Protein AF-A0A3E2NR09-F1 (afdb_monomer_lite)

Foldseek 3Di:
DLPLQDLVNLVVVLCCQLVVVLVVLQVCLVCVCVVVCVVPVDDPCVSVVSNVVSVVVSVVSNVVSNVVSVVVSVVRNPCPPVVVVVVVVVD

pLDDT: mean 72.24, std 13.12, range [34.62, 88.25]

Sequence (91 aa):
MFETVTVDEALARGKRTINYPVLVITFGCIFLPFILMPIFDLPGWTAVPGFAAGFLLAWLWWSITITQWRIWAFDNVRNVHELKSALSNKS

Organism: NCBI:txid2482727

Structure (mmCIF, N/CA/C/O backbone):
data_AF-A0A3E2NR09-F1
#
_entry.id   AF-A0A3E2NR09-F1
#
loop_
_atom_site.group_PDB
_atom_site.id
_atom_site.type_symbol
_atom_site.label_atom_id
_atom_site.label_alt_id
_atom_site.label_comp_id
_atom_site.label_asym_id
_atom_site.label_entity_id
_atom_site.label_seq_id
_atom_site.pdbx_PDB_ins_code
_atom_site.Cartn_x
_atom_site.Cartn_y
_atom_site.Cartn_z
_atom_site.occupancy
_atom_site.B_iso_or_equiv
_atom_site.auth_seq_id
_atom_site.auth_comp_id
_atom_site.auth_asym_id
_atom_site.auth_atom_id
_atom_site.pdbx_PDB_model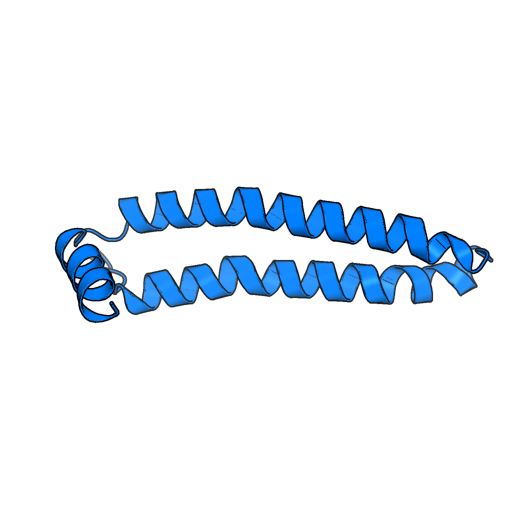_num
ATOM 1 N N . MET A 1 1 ? -34.236 -3.992 13.680 1.00 36.16 1 MET A N 1
ATOM 2 C CA . MET A 1 1 ? -33.269 -5.054 14.021 1.00 36.16 1 MET A CA 1
ATOM 3 C C . MET A 1 1 ? -31.900 -4.410 14.035 1.00 36.16 1 MET A C 1
ATOM 5 O O . MET A 1 1 ? -31.473 -3.949 12.990 1.00 36.16 1 MET A O 1
ATOM 9 N N . PHE A 1 2 ? -31.273 -4.264 15.200 1.00 34.62 2 PHE A N 1
ATOM 10 C CA . PHE A 1 2 ? -29.900 -3.768 15.273 1.00 34.62 2 PHE A CA 1
ATOM 11 C C . PHE A 1 2 ? -28.983 -4.980 15.117 1.00 34.62 2 PHE A C 1
ATOM 13 O O . PHE A 1 2 ? -28.828 -5.747 16.063 1.00 34.62 2 PHE A O 1
ATOM 20 N N . GLU A 1 3 ? -28.473 -5.198 13.904 1.00 42.94 3 GLU A N 1
ATOM 21 C CA . GLU A 1 3 ? -27.436 -6.194 13.620 1.00 42.94 3 GLU A CA 1
ATOM 22 C C . GLU A 1 3 ? -26.176 -5.811 14.395 1.00 42.94 3 GLU A C 1
ATOM 24 O O . GLU A 1 3 ? -25.364 -4.989 13.972 1.00 42.94 3 GLU A O 1
ATOM 29 N N . THR A 1 4 ? -26.044 -6.367 15.592 1.00 48.09 4 THR A N 1
ATOM 30 C CA . THR A 1 4 ? -24.825 -6.298 16.385 1.00 48.09 4 THR A CA 1
ATOM 31 C C . THR A 1 4 ? -23.781 -7.171 15.707 1.00 48.09 4 THR A C 1
ATOM 33 O O . THR A 1 4 ? -23.685 -8.364 15.987 1.00 48.09 4 THR A O 1
ATOM 36 N N . VAL A 1 5 ? -23.031 -6.574 14.783 1.00 55.69 5 VAL A N 1
ATOM 37 C CA . VAL A 1 5 ? -21.839 -7.183 14.190 1.00 55.69 5 VAL A CA 1
ATOM 38 C C . VAL A 1 5 ? -20.928 -7.620 15.339 1.00 55.69 5 VAL A C 1
ATOM 40 O O . VAL A 1 5 ? -20.539 -6.806 16.180 1.00 55.69 5 VAL A O 1
ATOM 43 N N . THR A 1 6 ? -20.637 -8.916 15.416 1.00 63.69 6 THR A N 1
ATOM 44 C CA . THR A 1 6 ? -19.767 -9.469 16.465 1.00 63.69 6 THR A CA 1
ATOM 45 C C . THR A 1 6 ? -18.334 -8.953 16.289 1.00 63.69 6 THR A C 1
ATOM 47 O O . THR A 1 6 ? -17.917 -8.593 15.188 1.00 63.69 6 THR A O 1
ATOM 50 N N . VAL A 1 7 ? -17.557 -8.878 17.375 1.00 60.25 7 VAL A N 1
ATOM 51 C CA . VAL A 1 7 ? -16.181 -8.332 17.363 1.00 60.25 7 VAL A CA 1
ATOM 52 C C . VAL A 1 7 ? -15.301 -9.022 16.309 1.00 60.25 7 VAL A C 1
ATOM 54 O O . VAL A 1 7 ? -14.549 -8.356 15.593 1.00 60.25 7 VAL A O 1
ATOM 57 N N . ASP A 1 8 ? -15.447 -10.339 16.154 1.00 62.69 8 ASP A N 1
ATOM 58 C CA . ASP A 1 8 ? -14.758 -11.129 15.127 1.00 62.69 8 ASP A CA 1
ATOM 59 C C . ASP A 1 8 ? -15.136 -10.722 13.703 1.00 62.69 8 ASP A C 1
ATOM 61 O O . ASP A 1 8 ? -14.293 -10.686 12.807 1.00 62.69 8 ASP A O 1
ATOM 65 N N . GLU A 1 9 ? -16.391 -10.356 13.486 1.00 67.94 9 GLU A N 1
ATOM 66 C CA . GLU A 1 9 ? -16.908 -9.956 12.187 1.00 67.94 9 GLU A CA 1
ATOM 67 C C . GLU A 1 9 ? -16.443 -8.536 11.819 1.00 67.94 9 GLU A C 1
ATOM 69 O O . GLU A 1 9 ? -16.063 -8.278 10.673 1.00 67.94 9 GLU A O 1
ATOM 74 N N . ALA A 1 10 ? -16.323 -7.639 12.803 1.00 66.38 10 ALA A N 1
ATOM 75 C CA . ALA A 1 10 ? -15.692 -6.329 12.632 1.00 66.38 10 ALA A CA 1
ATOM 76 C C . ALA A 1 10 ? -14.186 -6.443 12.308 1.00 66.38 10 ALA A C 1
ATOM 78 O O . ALA A 1 10 ? -13.675 -5.725 11.436 1.00 66.38 10 ALA A O 1
ATOM 79 N N . LEU A 1 11 ? -13.483 -7.379 12.957 1.00 66.94 11 LEU A N 1
ATOM 80 C CA . LEU A 1 11 ? -12.077 -7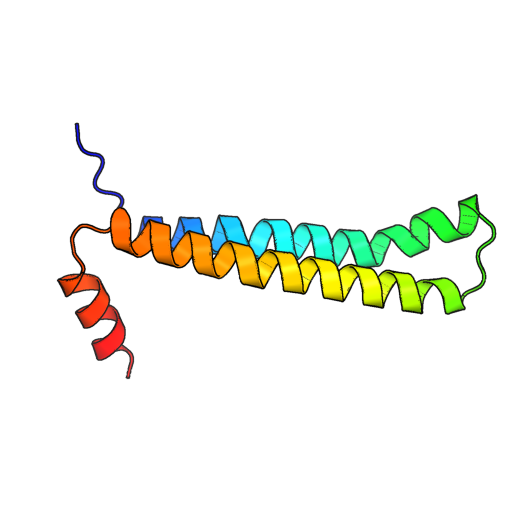.707 12.686 1.00 66.94 11 LEU A CA 1
ATOM 81 C C . LEU A 1 11 ? -11.885 -8.340 11.302 1.00 66.94 11 LEU A C 1
ATOM 83 O O . LEU A 1 11 ? -10.976 -7.950 10.561 1.00 66.94 11 LEU A O 1
ATOM 87 N N . ALA A 1 12 ? -12.747 -9.284 10.922 1.00 71.69 12 ALA A N 1
ATOM 88 C CA . ALA A 1 12 ? -12.722 -9.924 9.611 1.00 71.69 12 ALA A CA 1
ATOM 89 C C . ALA A 1 12 ? -12.996 -8.911 8.491 1.00 71.69 12 ALA A C 1
ATOM 91 O O . ALA A 1 12 ? -12.308 -8.909 7.465 1.00 71.69 12 ALA A O 1
ATOM 92 N N . ARG A 1 13 ? -13.945 -7.992 8.710 1.00 72.25 13 ARG A N 1
ATOM 93 C CA . ARG A 1 13 ? -14.267 -6.918 7.765 1.00 72.25 13 ARG A CA 1
ATOM 94 C C . ARG A 1 13 ? -13.105 -5.942 7.606 1.00 72.25 13 ARG A C 1
ATOM 96 O O . ARG A 1 13 ? -12.777 -5.592 6.479 1.00 72.25 13 ARG A O 1
ATOM 103 N N . GLY A 1 14 ? -12.413 -5.596 8.691 1.00 69.81 14 GLY A N 1
ATOM 104 C CA . GLY A 1 14 ? -11.187 -4.794 8.639 1.00 69.81 14 GLY A CA 1
ATOM 105 C C . GLY A 1 14 ? -10.075 -5.436 7.836 1.00 69.81 14 GLY A C 1
ATOM 106 O O . GLY A 1 14 ? -9.554 -4.828 6.902 1.00 69.81 14 GLY A O 1
ATOM 107 N N . LYS A 1 15 ? -9.759 -6.702 8.135 1.00 69.56 15 LYS A N 1
ATOM 108 C CA . LYS A 1 15 ? -8.773 -7.463 7.359 1.00 69.56 15 LYS A CA 1
ATOM 109 C C . LYS A 1 15 ? -9.130 -7.500 5.880 1.00 69.56 15 LYS A C 1
ATOM 111 O O . LYS A 1 15 ? -8.242 -7.328 5.056 1.00 69.56 15 LYS A O 1
ATOM 116 N N . ARG A 1 16 ? -10.401 -7.694 5.524 1.00 77.12 16 ARG A N 1
ATOM 117 C CA . ARG A 1 16 ? -10.823 -7.765 4.120 1.00 77.12 16 ARG A CA 1
ATOM 118 C C . ARG A 1 16 ? -10.728 -6.410 3.419 1.00 77.12 16 ARG A C 1
ATOM 120 O O . ARG A 1 16 ? -10.156 -6.338 2.338 1.00 77.12 16 ARG A O 1
ATOM 127 N N . THR A 1 17 ? -11.230 -5.346 4.038 1.00 72.31 17 THR A N 1
ATOM 128 C CA . THR A 1 17 ? -11.211 -3.996 3.455 1.00 72.31 17 THR A CA 1
ATOM 129 C C . THR A 1 17 ? -9.796 -3.427 3.352 1.00 72.31 17 THR A C 1
ATOM 131 O O . THR A 1 17 ? -9.531 -2.637 2.457 1.00 72.31 17 THR A O 1
ATOM 134 N N . ILE A 1 18 ? -8.872 -3.844 4.222 1.00 74.44 18 ILE A N 1
ATOM 135 C CA . ILE A 1 18 ? -7.476 -3.389 4.193 1.00 74.44 18 ILE A CA 1
ATOM 136 C C . ILE A 1 18 ? -6.613 -4.295 3.301 1.00 74.44 18 ILE A C 1
ATOM 138 O O . ILE A 1 18 ? -5.955 -3.801 2.390 1.00 74.44 18 ILE A O 1
ATOM 142 N N . ASN A 1 19 ? -6.618 -5.618 3.510 1.00 74.19 19 ASN A N 1
ATOM 143 C CA . ASN A 1 19 ? -5.686 -6.510 2.808 1.00 74.19 19 ASN A CA 1
ATOM 144 C C . ASN A 1 19 ? -6.030 -6.699 1.334 1.00 74.19 19 ASN A C 1
ATOM 146 O O . ASN A 1 19 ? -5.114 -6.825 0.531 1.00 74.19 19 ASN A O 1
ATOM 150 N N . TYR A 1 20 ? -7.313 -6.746 0.963 1.00 79.69 20 TYR A N 1
ATOM 151 C CA . TYR A 1 20 ? -7.711 -7.018 -0.421 1.00 79.69 20 TYR A CA 1
ATOM 152 C C . TYR A 1 20 ? -7.247 -5.916 -1.392 1.00 79.69 20 TYR A C 1
ATOM 154 O O . TYR A 1 20 ? -6.582 -6.244 -2.373 1.00 79.69 20 TYR A O 1
ATOM 162 N N . PRO A 1 21 ? -7.483 -4.616 -1.126 1.00 79.44 21 PRO A N 1
ATOM 163 C CA . PRO A 1 21 ? -6.942 -3.559 -1.976 1.00 79.44 21 PRO A CA 1
ATOM 164 C C . PRO A 1 21 ? -5.418 -3.442 -1.898 1.00 79.44 21 PRO A C 1
ATOM 166 O O . PRO A 1 21 ? -4.802 -3.198 -2.927 1.00 79.44 21 PRO A O 1
ATOM 169 N N . VAL A 1 22 ? -4.778 -3.687 -0.747 1.00 78.19 22 VAL A N 1
ATOM 170 C CA . VAL A 1 22 ? -3.302 -3.731 -0.683 1.00 78.19 22 VAL A CA 1
ATOM 171 C C . VAL A 1 22 ? -2.748 -4.835 -1.586 1.00 78.19 22 VAL A C 1
ATOM 173 O O . VAL A 1 22 ? -1.781 -4.603 -2.307 1.00 78.19 22 VAL A O 1
ATOM 176 N N . LEU A 1 23 ? -3.388 -6.006 -1.612 1.00 81.31 23 LEU A N 1
ATOM 177 C CA . LEU A 1 23 ? -3.061 -7.096 -2.532 1.00 81.31 23 LEU A CA 1
ATOM 178 C C . LEU A 1 23 ? -3.206 -6.670 -3.995 1.00 81.31 23 LEU A C 1
ATOM 180 O O . LEU A 1 23 ? -2.298 -6.903 -4.789 1.00 81.31 23 LEU A O 1
ATOM 184 N N . VAL A 1 24 ? -4.320 -6.018 -4.338 1.00 84.69 24 VAL A N 1
ATOM 185 C CA . VAL A 1 24 ? -4.585 -5.529 -5.698 1.00 84.69 24 VAL A CA 1
ATOM 186 C C . VAL A 1 24 ? -3.565 -4.474 -6.118 1.00 84.69 24 VAL A C 1
ATOM 188 O O . VAL A 1 24 ? -3.055 -4.554 -7.229 1.00 84.69 24 VAL A O 1
ATOM 191 N N . ILE A 1 25 ? -3.220 -3.523 -5.246 1.00 81.62 25 ILE A N 1
ATOM 192 C CA . ILE A 1 25 ? -2.215 -2.496 -5.546 1.00 81.62 25 ILE A CA 1
ATOM 193 C C . ILE A 1 25 ? -0.828 -3.135 -5.673 1.00 81.62 25 ILE A C 1
ATOM 195 O O . ILE A 1 25 ? -0.098 -2.824 -6.605 1.00 81.62 25 ILE A O 1
ATOM 199 N N . THR A 1 26 ? -0.476 -4.075 -4.793 1.00 77.69 26 THR A N 1
ATOM 200 C CA . THR A 1 26 ? 0.832 -4.748 -4.827 1.00 77.69 26 THR A CA 1
ATOM 201 C C . THR A 1 26 ? 1.002 -5.556 -6.111 1.00 77.69 26 THR A C 1
ATOM 203 O O . THR A 1 26 ? 1.973 -5.358 -6.838 1.00 77.69 26 THR A O 1
ATOM 206 N N . PHE A 1 27 ? 0.044 -6.427 -6.441 1.00 83.88 27 PHE A N 1
ATOM 207 C CA . PHE A 1 27 ? 0.098 -7.190 -7.686 1.00 83.88 27 PHE A CA 1
ATOM 208 C C . PHE A 1 27 ? -0.047 -6.289 -8.911 1.00 83.88 27 PHE A C 1
ATOM 210 O O . PHE A 1 27 ? 0.703 -6.450 -9.869 1.00 83.88 27 PHE A O 1
ATOM 217 N N . GLY A 1 28 ? -0.942 -5.302 -8.867 1.00 82.31 28 GLY A N 1
ATOM 218 C CA . GLY A 1 28 ? -1.102 -4.309 -9.923 1.00 82.31 28 GLY A CA 1
ATOM 219 C C . GLY A 1 28 ? 0.217 -3.612 -10.240 1.00 82.31 28 GLY A C 1
ATOM 220 O O . GLY A 1 28 ? 0.635 -3.600 -11.388 1.00 82.31 28 GLY A O 1
ATOM 221 N N . CYS A 1 29 ? 0.935 -3.118 -9.237 1.00 78.12 29 CYS A N 1
ATOM 222 C CA . CYS A 1 29 ? 2.196 -2.409 -9.444 1.00 78.12 29 CYS A CA 1
ATOM 223 C C . CYS A 1 29 ? 3.375 -3.316 -9.802 1.00 78.12 29 CYS A C 1
ATOM 225 O O . CYS A 1 29 ? 4.310 -2.845 -10.444 1.00 78.12 29 CYS A O 1
ATOM 227 N N . ILE A 1 30 ? 3.325 -4.603 -9.451 1.00 78.88 30 ILE A N 1
ATOM 228 C CA . ILE A 1 30 ? 4.294 -5.589 -9.939 1.00 78.88 30 ILE A CA 1
ATOM 229 C C . ILE A 1 30 ? 4.047 -5.898 -11.417 1.00 78.88 30 ILE A C 1
ATOM 231 O O . ILE A 1 30 ? 5.000 -5.886 -12.182 1.00 78.88 30 ILE A O 1
ATOM 235 N N . PHE A 1 31 ? 2.804 -6.160 -11.834 1.00 83.25 31 PHE A N 1
ATOM 236 C CA . PHE A 1 31 ? 2.488 -6.618 -13.195 1.00 83.25 31 PHE A CA 1
ATOM 237 C C . PHE A 1 31 ? 2.361 -5.488 -14.226 1.00 83.25 31 PHE A C 1
ATOM 239 O O . PHE A 1 31 ? 2.687 -5.689 -15.395 1.00 83.25 31 PHE A O 1
ATOM 246 N N . LEU A 1 32 ? 1.924 -4.295 -13.819 1.00 81.88 32 LEU A N 1
ATOM 247 C CA . LEU A 1 32 ? 1.693 -3.155 -14.712 1.00 81.88 32 LEU A CA 1
ATOM 248 C C . LEU A 1 32 ? 2.942 -2.743 -15.527 1.00 81.88 32 LEU A C 1
ATOM 250 O O . LEU A 1 32 ? 2.797 -2.542 -16.733 1.00 81.88 32 LEU A O 1
ATOM 254 N N . PRO A 1 33 ? 4.166 -2.683 -14.960 1.00 75.88 33 PRO A N 1
ATOM 255 C CA . PRO A 1 33 ? 5.377 -2.396 -15.730 1.00 75.88 33 PRO A CA 1
ATOM 256 C C . PRO A 1 33 ? 5.689 -3.464 -16.786 1.00 75.88 33 PRO A C 1
ATOM 258 O O . PRO A 1 33 ? 6.091 -3.113 -17.891 1.00 75.88 33 PRO A O 1
ATOM 261 N N . PHE A 1 34 ? 5.459 -4.750 -16.487 1.00 79.62 34 PHE A N 1
ATOM 262 C CA . PHE A 1 34 ? 5.681 -5.838 -17.450 1.00 79.62 34 PHE A CA 1
ATOM 263 C C . PHE A 1 34 ? 4.696 -5.791 -18.622 1.00 79.62 34 PHE A C 1
ATOM 265 O O . PHE A 1 34 ? 5.055 -6.173 -19.731 1.00 79.62 34 PHE A O 1
ATOM 272 N N . ILE A 1 35 ? 3.471 -5.306 -18.392 1.00 83.12 35 ILE A N 1
ATOM 273 C CA . ILE A 1 35 ? 2.468 -5.109 -19.449 1.00 83.12 35 ILE A CA 1
ATOM 274 C C . ILE A 1 35 ? 2.801 -3.868 -20.291 1.00 83.12 35 ILE A C 1
ATOM 276 O O . ILE A 1 35 ? 2.654 -3.899 -21.509 1.00 83.12 35 ILE A O 1
ATOM 280 N N . LEU A 1 36 ? 3.258 -2.779 -19.663 1.00 80.12 36 LEU A N 1
ATOM 281 C CA . LEU A 1 36 ? 3.552 -1.511 -20.345 1.00 80.12 36 LEU A CA 1
ATOM 282 C C . LEU A 1 36 ? 4.876 -1.521 -21.121 1.00 80.12 36 LEU A C 1
ATOM 284 O O . LEU A 1 36 ? 4.971 -0.842 -22.143 1.00 80.12 36 LEU A O 1
ATOM 288 N N . MET A 1 37 ? 5.874 -2.290 -20.673 1.00 76.56 37 MET A N 1
ATOM 289 C CA . MET A 1 37 ? 7.176 -2.428 -21.339 1.00 76.56 37 MET A CA 1
ATOM 290 C C . MET A 1 37 ? 7.080 -2.720 -22.844 1.00 76.56 37 MET A C 1
ATOM 292 O O . MET A 1 37 ? 7.624 -1.930 -23.612 1.00 76.56 37 MET A O 1
ATOM 296 N N . PRO A 1 38 ? 6.380 -3.781 -23.297 1.00 80.19 38 PRO A N 1
ATOM 297 C CA . PRO A 1 38 ? 6.278 -4.096 -24.722 1.00 80.19 38 PRO A CA 1
ATOM 298 C C . PRO A 1 38 ? 5.393 -3.121 -25.515 1.00 80.19 38 PRO A C 1
ATOM 300 O O . PRO A 1 38 ? 5.468 -3.107 -26.738 1.00 80.19 38 PRO A O 1
ATOM 303 N N . ILE A 1 39 ? 4.546 -2.321 -24.855 1.00 84.38 39 ILE A N 1
ATOM 304 C CA . ILE A 1 39 ? 3.629 -1.378 -25.523 1.00 84.38 39 ILE A CA 1
ATOM 305 C C . ILE A 1 39 ? 4.338 -0.059 -25.850 1.00 84.38 39 ILE A C 1
ATOM 307 O O . ILE A 1 39 ? 4.113 0.521 -26.908 1.00 84.38 39 ILE A O 1
ATOM 311 N N . PHE A 1 40 ? 5.174 0.420 -24.930 1.00 81.94 40 PHE A N 1
ATOM 312 C CA . PHE A 1 40 ? 5.811 1.737 -25.008 1.00 81.94 40 PHE A CA 1
ATOM 313 C C . PHE A 1 40 ? 7.324 1.669 -25.265 1.00 81.94 40 PHE A C 1
ATOM 315 O O . PHE A 1 40 ? 7.990 2.700 -25.200 1.00 81.94 40 PHE A O 1
ATOM 322 N N . ASP A 1 41 ? 7.853 0.470 -25.530 1.00 82.88 41 ASP A N 1
ATOM 323 C CA . ASP A 1 41 ? 9.283 0.187 -25.724 1.00 82.88 41 ASP A CA 1
ATOM 324 C C . ASP A 1 41 ? 10.143 0.774 -24.588 1.00 82.88 41 ASP A C 1
ATOM 326 O O . ASP A 1 41 ? 11.181 1.414 -24.777 1.00 82.88 41 ASP A O 1
ATOM 330 N N . LEU A 1 42 ? 9.628 0.635 -23.359 1.00 77.81 42 LEU A N 1
ATOM 331 C CA . LEU A 1 42 ? 10.200 1.303 -22.201 1.00 77.81 42 LEU A CA 1
ATOM 332 C C . LEU A 1 42 ? 11.478 0.593 -21.751 1.00 77.81 42 LEU A C 1
ATOM 334 O O . LEU A 1 42 ? 11.488 -0.626 -21.562 1.00 77.81 42 LEU A O 1
ATOM 338 N N . PRO A 1 43 ? 12.551 1.347 -21.476 1.00 79.69 43 PRO A N 1
ATOM 339 C CA . PRO A 1 43 ? 13.795 0.761 -21.014 1.00 79.69 43 PRO A CA 1
ATOM 340 C C . PRO A 1 43 ? 13.649 0.165 -19.602 1.00 79.69 43 PRO A C 1
ATOM 342 O O . PRO A 1 43 ? 12.862 0.638 -18.779 1.00 79.69 43 PRO A O 1
ATOM 345 N N . GLY A 1 44 ? 14.457 -0.861 -19.303 1.00 76.00 44 GLY A N 1
ATOM 346 C CA . GLY A 1 44 ? 14.406 -1.687 -18.081 1.00 76.00 44 GLY A CA 1
ATOM 347 C C . GLY A 1 44 ? 14.277 -0.936 -16.748 1.00 76.00 44 GLY A C 1
ATOM 348 O O . GLY A 1 44 ? 13.638 -1.404 -15.808 1.00 76.00 44 GLY A O 1
ATOM 349 N N . TRP A 1 45 ? 14.852 0.264 -16.674 1.00 79.94 45 TRP A N 1
ATOM 350 C CA . TRP A 1 45 ? 14.880 1.105 -15.477 1.00 79.94 45 TRP A CA 1
ATOM 351 C C . TRP A 1 45 ? 13.547 1.801 -15.167 1.00 79.94 45 TRP A C 1
ATOM 353 O O . TRP A 1 45 ? 13.368 2.289 -14.054 1.00 79.94 45 TRP A O 1
ATOM 363 N N . THR A 1 46 ? 12.584 1.801 -16.094 1.00 77.38 46 THR A N 1
ATOM 364 C CA . THR A 1 46 ? 11.234 2.366 -15.888 1.00 77.38 46 THR A CA 1
ATOM 365 C C . THR A 1 46 ? 10.389 1.570 -14.889 1.00 77.38 46 THR A C 1
ATOM 367 O O . THR A 1 46 ? 9.448 2.110 -14.305 1.00 77.38 46 THR A O 1
ATOM 370 N N . ALA A 1 47 ? 10.770 0.323 -14.600 1.00 76.62 47 ALA A N 1
ATOM 371 C CA . ALA A 1 47 ? 10.166 -0.468 -13.532 1.00 76.62 47 ALA A CA 1
ATOM 372 C C . ALA A 1 47 ? 10.394 0.153 -12.141 1.00 76.62 47 ALA A C 1
ATOM 374 O O . ALA A 1 47 ? 9.529 0.043 -11.277 1.00 76.62 47 ALA A O 1
ATOM 375 N N . VAL A 1 48 ? 11.516 0.850 -11.926 1.00 82.50 48 VAL A N 1
ATOM 376 C CA . VAL A 1 48 ? 11.872 1.456 -10.631 1.00 82.50 48 VAL A CA 1
ATOM 377 C C . VAL A 1 48 ? 10.884 2.554 -10.206 1.00 82.50 48 VAL A C 1
ATOM 379 O O . VAL A 1 48 ? 10.324 2.440 -9.113 1.00 82.50 48 VAL A O 1
ATOM 382 N N . PRO A 1 49 ? 10.594 3.587 -11.026 1.00 82.31 49 PRO A N 1
ATOM 383 C CA . PRO A 1 49 ? 9.585 4.582 -10.672 1.00 82.31 49 PRO A CA 1
ATOM 384 C C . PRO A 1 49 ? 8.170 3.992 -10.612 1.00 82.31 49 PRO A C 1
ATOM 386 O O . PRO A 1 49 ? 7.385 4.425 -9.773 1.00 82.31 49 PRO A O 1
ATOM 389 N N . GLY A 1 50 ? 7.846 2.980 -11.429 1.00 79.12 50 GLY A N 1
ATOM 390 C CA . GLY A 1 50 ? 6.559 2.276 -11.349 1.00 79.12 50 GLY A CA 1
ATOM 391 C C . GLY A 1 50 ? 6.367 1.551 -10.014 1.00 79.12 50 GLY A C 1
ATOM 392 O O . GLY A 1 50 ? 5.317 1.667 -9.381 1.00 79.12 50 GLY A O 1
ATOM 393 N N . PHE A 1 51 ? 7.412 0.874 -9.539 1.00 81.44 51 PHE A N 1
ATOM 394 C CA . PHE A 1 51 ? 7.414 0.205 -8.243 1.00 81.44 51 PHE A CA 1
ATOM 395 C C . PHE A 1 51 ? 7.351 1.210 -7.086 1.00 81.44 51 PHE A C 1
ATOM 397 O O . PHE A 1 51 ? 6.576 1.025 -6.151 1.00 81.44 51 PHE A O 1
ATOM 404 N N . ALA A 1 52 ? 8.108 2.310 -7.170 1.00 85.75 52 ALA A N 1
ATOM 405 C CA . ALA A 1 52 ? 8.085 3.375 -6.169 1.00 85.75 52 ALA A CA 1
ATOM 406 C C . ALA A 1 52 ? 6.704 4.045 -6.073 1.00 85.75 52 ALA A C 1
ATOM 408 O O . ALA A 1 52 ? 6.167 4.195 -4.975 1.00 85.75 52 ALA A O 1
ATOM 409 N N . ALA A 1 53 ? 6.091 4.392 -7.208 1.00 8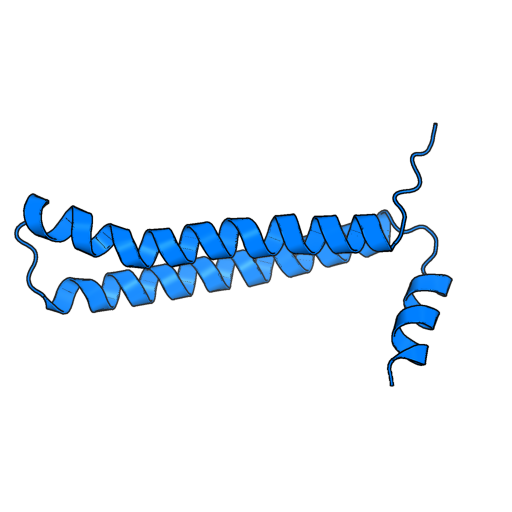3.25 53 ALA A N 1
ATOM 410 C CA . ALA A 1 53 ? 4.744 4.958 -7.247 1.00 83.25 53 ALA A CA 1
ATOM 411 C C . ALA A 1 53 ? 3.706 3.977 -6.686 1.00 83.25 53 ALA A C 1
ATOM 413 O O . ALA A 1 53 ? 2.842 4.363 -5.900 1.00 83.25 53 ALA A O 1
ATOM 414 N N . GLY A 1 54 ? 3.828 2.696 -7.034 1.00 81.88 54 GLY A N 1
ATOM 415 C CA . GLY A 1 54 ? 2.961 1.648 -6.520 1.00 81.88 54 GLY A CA 1
ATOM 416 C C . GLY A 1 54 ? 3.050 1.444 -5.018 1.00 81.88 54 GLY A C 1
ATOM 417 O O . GLY A 1 54 ? 2.029 1.365 -4.335 1.00 81.88 54 GLY A O 1
ATOM 418 N N . PHE A 1 55 ? 4.272 1.429 -4.492 1.00 83.62 55 PHE A N 1
ATOM 419 C CA . PHE A 1 55 ? 4.520 1.357 -3.061 1.00 83.62 55 PHE A CA 1
ATOM 420 C C . PHE A 1 55 ? 3.916 2.560 -2.327 1.00 83.62 55 PHE A C 1
ATOM 422 O O . PHE A 1 55 ? 3.219 2.383 -1.330 1.00 83.62 55 PHE A O 1
ATOM 429 N N . LEU A 1 56 ? 4.118 3.775 -2.847 1.00 88.25 56 LEU A N 1
ATOM 430 C CA . LEU A 1 56 ? 3.550 4.991 -2.263 1.00 88.25 56 LEU A CA 1
ATOM 431 C C . LEU A 1 56 ? 2.017 4.967 -2.269 1.00 88.25 56 LEU A C 1
ATOM 433 O O . LEU A 1 56 ? 1.404 5.316 -1.263 1.00 88.25 56 LEU A O 1
ATOM 437 N N . LEU A 1 57 ? 1.392 4.516 -3.358 1.00 84.12 57 LEU A N 1
ATOM 438 C CA . LEU A 1 57 ? -0.064 4.384 -3.448 1.00 84.12 57 LEU A CA 1
ATOM 439 C C . LEU A 1 57 ? -0.609 3.329 -2.478 1.00 84.12 57 LEU A C 1
ATOM 441 O O . LEU A 1 57 ? -1.592 3.593 -1.784 1.00 84.12 57 LEU A O 1
ATOM 445 N N . ALA A 1 58 ? 0.039 2.163 -2.387 1.00 82.06 58 ALA A N 1
ATOM 446 C CA . ALA A 1 58 ? -0.335 1.108 -1.444 1.00 82.06 58 ALA A CA 1
ATOM 447 C C . ALA A 1 58 ? -0.249 1.603 0.002 1.00 82.06 58 ALA A C 1
ATOM 449 O O . ALA A 1 58 ? -1.164 1.384 0.798 1.00 82.06 58 ALA A O 1
ATOM 450 N N . TRP A 1 59 ? 0.835 2.312 0.322 1.00 83.31 59 TRP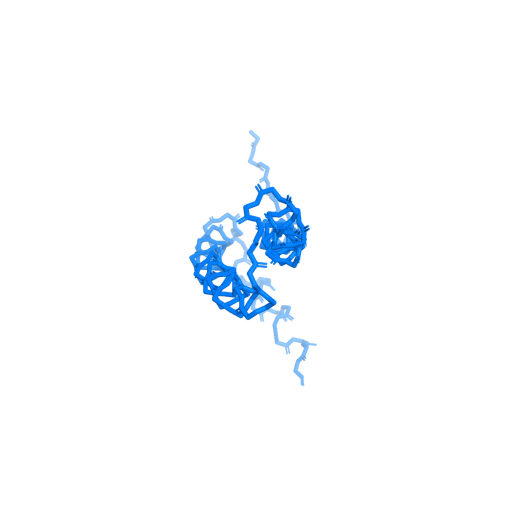 A N 1
ATOM 451 C CA . TRP A 1 59 ? 1.055 2.910 1.630 1.00 83.31 59 TRP A CA 1
ATOM 452 C C . TRP A 1 59 ? -0.021 3.942 1.967 1.00 83.31 59 TRP A C 1
ATOM 454 O O . TRP A 1 59 ? -0.627 3.882 3.036 1.00 83.31 59 TRP A O 1
ATOM 464 N N . LEU A 1 60 ? -0.294 4.870 1.046 1.00 87.12 60 LEU A N 1
ATOM 465 C CA . LEU A 1 60 ? -1.278 5.929 1.254 1.00 87.12 60 LEU A CA 1
ATOM 466 C C . LEU A 1 60 ? -2.676 5.342 1.478 1.00 87.12 60 LEU A C 1
ATOM 468 O O . LEU A 1 60 ? -3.380 5.733 2.412 1.00 87.12 60 LEU A O 1
ATOM 472 N N . TRP A 1 61 ? -3.050 4.356 0.657 1.00 84.06 61 TRP A N 1
ATOM 473 C CA . TRP A 1 61 ? -4.312 3.641 0.795 1.00 84.06 61 TRP A CA 1
ATOM 474 C C . TRP A 1 61 ? -4.425 2.963 2.160 1.00 84.06 61 TRP A C 1
ATOM 476 O O . TRP A 1 61 ? -5.445 3.098 2.842 1.00 84.06 61 TRP A O 1
ATOM 486 N N . TRP A 1 62 ? -3.371 2.264 2.584 1.00 83.75 62 TRP A N 1
ATOM 487 C CA . TRP A 1 62 ? -3.331 1.594 3.877 1.00 83.75 62 TRP A CA 1
ATOM 488 C C . TRP A 1 62 ? -3.478 2.585 5.039 1.00 83.75 62 TRP A C 1
ATOM 490 O O . TRP A 1 62 ? -4.321 2.366 5.908 1.00 83.75 62 TRP A O 1
ATOM 500 N N . SER A 1 63 ? -2.749 3.709 5.024 1.00 85.62 63 SER A N 1
ATOM 501 C CA . SER A 1 63 ? -2.818 4.744 6.070 1.00 85.62 63 SER A CA 1
ATOM 502 C C . SER A 1 63 ? -4.207 5.372 6.221 1.00 85.62 63 SER A C 1
ATOM 504 O O . SER A 1 63 ? -4.659 5.620 7.343 1.00 85.62 63 SER A O 1
ATOM 506 N N . ILE A 1 64 ? -4.910 5.613 5.113 1.00 87.12 64 ILE A N 1
ATOM 507 C CA . ILE A 1 64 ? -6.267 6.176 5.154 1.00 87.12 64 ILE A CA 1
ATOM 508 C C . ILE A 1 64 ? -7.259 5.112 5.638 1.00 87.12 64 ILE A C 1
ATOM 510 O O . ILE A 1 64 ? -8.040 5.347 6.566 1.00 87.12 64 ILE A O 1
ATOM 514 N N . THR A 1 65 ? -7.189 3.914 5.056 1.00 83.12 65 THR A N 1
ATOM 515 C CA . THR A 1 65 ? -8.167 2.845 5.295 1.00 83.12 65 THR A CA 1
ATOM 516 C C . TH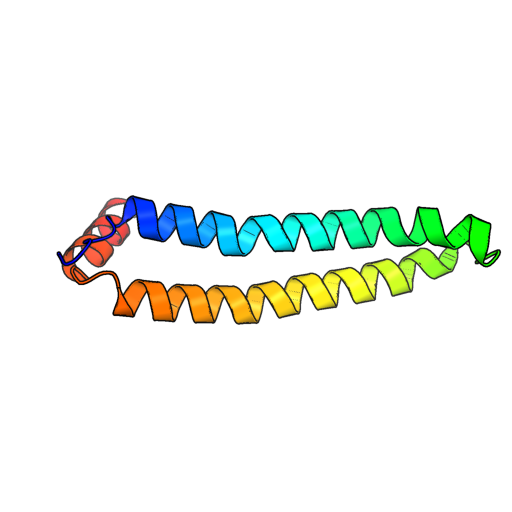R A 1 65 ? -8.073 2.286 6.710 1.00 83.12 65 THR A C 1
ATOM 518 O O . THR A 1 65 ? -9.104 2.011 7.322 1.00 83.12 65 THR A O 1
ATOM 521 N N . ILE A 1 66 ? -6.870 2.157 7.284 1.00 81.75 66 ILE A N 1
ATOM 522 C CA . ILE A 1 66 ? -6.720 1.687 8.668 1.00 81.75 66 ILE A CA 1
ATOM 523 C C . ILE A 1 66 ? -7.372 2.649 9.664 1.00 81.75 66 ILE A C 1
ATOM 525 O O . ILE A 1 66 ? -7.998 2.211 10.628 1.00 81.75 66 ILE A O 1
ATOM 529 N N . THR A 1 67 ? -7.284 3.955 9.411 1.00 85.06 67 THR A N 1
ATOM 530 C CA . THR A 1 67 ? -7.880 4.982 10.271 1.00 85.06 67 THR A CA 1
ATOM 531 C C . THR A 1 67 ? -9.401 4.955 10.170 1.00 85.06 67 THR A C 1
ATOM 533 O O . THR A 1 67 ? -10.081 4.911 11.194 1.00 85.06 67 THR A O 1
ATOM 536 N N . GLN A 1 68 ? -9.942 4.890 8.950 1.00 81.44 68 GLN A N 1
ATOM 537 C CA . GLN A 1 68 ? -11.385 4.759 8.729 1.00 81.44 68 GLN A CA 1
ATOM 538 C C . GLN A 1 68 ? -11.946 3.469 9.332 1.00 81.44 68 GLN A C 1
ATOM 540 O O . GLN A 1 68 ? -12.985 3.504 9.988 1.00 81.44 68 GLN A O 1
ATOM 545 N N . TRP A 1 69 ? -11.242 2.342 9.173 1.00 81.75 69 TRP A N 1
ATOM 546 C CA . TRP A 1 69 ? -11.647 1.083 9.790 1.00 81.75 69 TRP A CA 1
ATOM 547 C C . TRP A 1 69 ? -11.648 1.175 11.315 1.00 81.75 69 TRP A C 1
ATOM 549 O O . TRP A 1 69 ? -12.595 0.710 11.939 1.00 81.75 69 TRP A O 1
ATOM 559 N N . ARG A 1 70 ? -10.634 1.802 11.926 1.00 77.81 70 ARG A N 1
ATOM 560 C CA . ARG A 1 70 ? -10.604 1.998 13.382 1.00 77.81 70 ARG A CA 1
ATOM 561 C C . ARG A 1 70 ? -11.792 2.828 13.855 1.00 77.81 70 ARG A C 1
ATOM 563 O O . ARG A 1 70 ? -12.451 2.414 14.799 1.00 77.81 70 ARG A O 1
ATOM 570 N N . ILE A 1 71 ? -12.084 3.952 13.197 1.00 80.31 71 ILE A N 1
ATOM 571 C CA . ILE A 1 71 ? -13.227 4.810 13.551 1.00 80.31 71 ILE A CA 1
ATOM 572 C C . ILE A 1 71 ? -14.537 4.022 13.431 1.00 80.31 71 ILE A C 1
ATOM 574 O O . ILE A 1 71 ? -15.313 3.986 14.378 1.00 80.31 71 ILE A O 1
ATOM 578 N N . TRP A 1 72 ? -14.736 3.311 12.319 1.00 77.81 72 TRP A N 1
ATOM 579 C CA . TRP A 1 72 ? -15.912 2.464 12.114 1.00 77.81 72 TRP A CA 1
ATOM 580 C C . TRP A 1 72 ? -16.024 1.351 13.162 1.00 77.81 72 TRP A C 1
ATOM 582 O O . TRP A 1 72 ? -17.107 1.092 13.673 1.00 77.81 72 TRP A O 1
ATOM 592 N N . ALA A 1 73 ? -14.911 0.704 13.516 1.00 71.50 73 ALA A N 1
ATOM 593 C CA . ALA A 1 73 ? -14.893 -0.347 14.525 1.00 71.50 73 ALA A CA 1
ATOM 594 C C . ALA A 1 73 ? -15.270 0.194 15.911 1.00 71.50 73 ALA A C 1
ATOM 596 O O . ALA A 1 73 ? -16.009 -0.467 16.630 1.00 71.50 73 ALA A O 1
ATOM 597 N N . PHE A 1 74 ? -14.814 1.395 16.276 1.00 68.62 74 PHE A N 1
ATOM 598 C CA . PHE A 1 74 ? -15.200 2.030 17.539 1.00 68.62 74 PHE A CA 1
ATOM 599 C C . PHE A 1 74 ? -16.672 2.458 17.575 1.00 68.62 74 PHE A C 1
ATOM 601 O O . PHE A 1 74 ? -17.285 2.376 18.635 1.00 68.62 74 PHE A O 1
ATOM 608 N N . ASP A 1 75 ? -17.230 2.885 16.442 1.00 68.00 75 ASP A N 1
ATOM 609 C CA . ASP A 1 75 ? -18.607 3.388 16.357 1.00 68.00 75 ASP A CA 1
ATOM 610 C C . ASP A 1 75 ? -19.646 2.251 16.268 1.00 68.00 75 ASP A C 1
ATOM 612 O O . ASP A 1 75 ? -20.712 2.315 16.877 1.00 68.00 75 ASP A O 1
ATOM 616 N N . ASN A 1 76 ? -19.317 1.157 15.566 1.00 66.31 76 ASN A N 1
ATOM 617 C CA . ASN A 1 76 ? -20.219 0.011 15.393 1.00 66.31 76 ASN A CA 1
ATOM 618 C C . ASN A 1 76 ? -20.064 -1.093 16.449 1.00 66.31 76 ASN A C 1
ATOM 620 O O . ASN A 1 76 ? -21.009 -1.852 16.676 1.00 66.31 76 ASN A O 1
ATOM 624 N N . VAL A 1 77 ? -18.912 -1.215 17.117 1.00 60.22 77 VAL A N 1
ATOM 625 C CA . VAL A 1 77 ? -18.756 -2.180 18.215 1.00 60.22 77 VAL A CA 1
ATOM 626 C C . VAL A 1 77 ? -19.235 -1.522 19.506 1.00 60.22 77 VAL A C 1
ATOM 628 O O . VAL A 1 77 ? -18.478 -0.903 20.247 1.00 60.22 77 VAL A O 1
ATOM 631 N N . ARG A 1 78 ? -20.522 -1.713 19.817 1.00 52.69 78 ARG A N 1
ATOM 632 C CA . ARG A 1 78 ? -21.170 -1.189 21.036 1.00 52.69 78 ARG A CA 1
ATOM 633 C C . ARG A 1 78 ? -20.584 -1.741 22.347 1.00 52.69 78 ARG A C 1
ATOM 635 O O . ARG A 1 78 ? -20.961 -1.278 23.420 1.00 52.69 78 ARG A O 1
ATOM 642 N N . ASN A 1 79 ? -19.676 -2.718 22.276 1.00 54.16 79 ASN A N 1
ATOM 643 C CA . ASN A 1 79 ? -19.064 -3.385 23.422 1.00 54.16 79 ASN A CA 1
ATOM 644 C C . ASN A 1 79 ? -17.552 -3.095 23.518 1.00 54.16 79 ASN A C 1
ATOM 646 O O . ASN A 1 79 ? -16.705 -3.980 23.400 1.00 54.16 79 ASN A O 1
ATOM 650 N N . VAL A 1 80 ? -17.205 -1.826 23.757 1.00 56.12 80 VAL A N 1
ATOM 651 C CA . VAL A 1 80 ? -15.821 -1.363 24.011 1.00 56.12 80 VAL A CA 1
ATOM 652 C C . VAL A 1 80 ? -15.153 -2.154 25.155 1.00 56.12 80 VAL A C 1
ATOM 654 O O . VAL A 1 80 ? -13.931 -2.293 25.200 1.00 56.12 80 VAL A O 1
ATOM 657 N N . HIS A 1 81 ? -15.957 -2.712 26.066 1.00 53.31 81 HIS A N 1
ATOM 658 C CA . HIS A 1 81 ? -15.506 -3.483 27.222 1.00 53.31 81 HIS A CA 1
ATOM 659 C C . HIS A 1 81 ? -14.921 -4.859 26.843 1.00 53.31 81 HIS A C 1
ATOM 661 O O . HIS A 1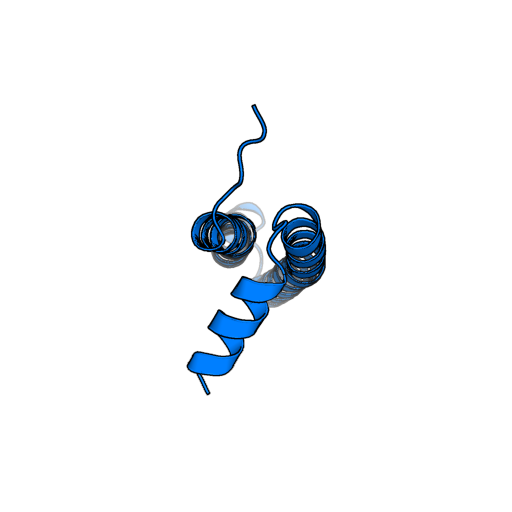 81 ? -13.890 -5.254 27.389 1.00 53.31 81 HIS A O 1
ATOM 667 N N . GLU A 1 82 ? -15.499 -5.556 25.859 1.00 56.75 82 GLU A N 1
ATOM 668 C CA . GLU A 1 82 ? -14.964 -6.837 25.366 1.00 56.75 82 GLU A CA 1
ATOM 669 C C . GLU A 1 82 ? -13.721 -6.655 24.492 1.00 56.75 82 GLU A C 1
ATOM 671 O O . GLU A 1 82 ? -12.776 -7.437 24.599 1.00 56.75 82 GLU A O 1
ATOM 676 N N . LEU A 1 83 ? -13.659 -5.573 23.705 1.00 53.19 83 LEU A N 1
ATOM 677 C CA . LEU A 1 83 ? -12.468 -5.236 22.919 1.00 53.19 83 LEU A CA 1
ATOM 678 C C . LEU A 1 83 ? -11.239 -5.023 23.826 1.00 53.19 83 LEU A C 1
ATOM 680 O O . LEU A 1 83 ? -10.130 -5.445 23.498 1.00 53.19 83 LEU A O 1
ATOM 684 N N . LYS A 1 84 ? -11.441 -4.410 25.000 1.00 54.06 84 LYS A N 1
ATOM 685 C CA . LYS A 1 84 ? -10.387 -4.180 26.000 1.00 54.06 84 LYS A CA 1
ATOM 686 C C . LYS A 1 84 ? -9.940 -5.475 26.696 1.00 54.06 84 LYS A C 1
ATOM 688 O O . LYS A 1 84 ? -8.756 -5.632 26.977 1.00 54.06 84 LYS A O 1
ATOM 693 N N . SER A 1 85 ? -10.860 -6.414 26.920 1.00 54.94 85 SER A N 1
ATOM 694 C CA . SER A 1 85 ? -10.574 -7.742 27.487 1.00 54.94 85 SER A CA 1
ATOM 695 C C . SER A 1 85 ? -9.793 -8.637 26.508 1.00 54.94 85 SER A C 1
ATOM 697 O O . SER A 1 85 ? -8.768 -9.211 26.883 1.00 54.94 85 SER A O 1
ATOM 699 N N . ALA A 1 86 ? -10.179 -8.667 25.227 1.00 54.72 86 ALA A N 1
ATOM 700 C CA . ALA A 1 86 ? -9.476 -9.435 24.194 1.00 54.72 86 ALA A CA 1
ATOM 701 C C . ALA A 1 86 ? -8.035 -8.946 23.943 1.00 54.72 86 ALA A C 1
ATOM 703 O O . ALA A 1 86 ? -7.156 -9.744 23.618 1.00 54.72 86 ALA A O 1
ATOM 704 N N . LEU A 1 87 ? -7.779 -7.644 24.114 1.00 52.41 87 LEU A N 1
ATOM 705 C CA . LEU A 1 87 ? -6.435 -7.062 24.028 1.00 52.41 87 LEU A CA 1
ATOM 706 C C . LEU A 1 87 ? -5.581 -7.334 25.280 1.00 52.41 87 LEU A C 1
ATOM 708 O O . LEU A 1 87 ? -4.365 -7.432 25.159 1.00 52.41 87 LEU A O 1
ATOM 712 N N . SER A 1 88 ? -6.193 -7.486 26.460 1.00 52.88 88 SER A N 1
ATOM 713 C CA . SER A 1 88 ? -5.483 -7.743 27.724 1.00 52.88 88 SER A CA 1
ATOM 714 C C . SER A 1 88 ? -5.093 -9.208 27.931 1.00 52.88 88 SER A C 1
ATOM 716 O O . SER A 1 88 ? -4.114 -9.465 28.617 1.00 52.88 88 SER A O 1
ATOM 718 N N . ASN A 1 89 ? -5.840 -10.165 27.374 1.00 48.84 89 ASN A N 1
ATOM 719 C CA . ASN A 1 89 ? -5.585 -11.604 27.559 1.00 48.84 89 ASN A CA 1
ATOM 720 C C . ASN A 1 89 ? -4.595 -12.191 26.526 1.00 48.84 89 ASN A C 1
ATOM 722 O O . ASN A 1 89 ? -4.392 -13.399 26.458 1.00 48.84 89 ASN A O 1
ATOM 726 N N . LYS A 1 90 ? -4.023 -11.338 25.666 1.00 48.22 90 LYS A N 1
ATOM 727 C CA . LYS A 1 90 ? -2.995 -11.700 24.675 1.00 48.22 90 LYS A CA 1
ATOM 728 C C . LYS A 1 90 ? -1.611 -11.101 24.971 1.00 48.22 90 LYS A C 1
ATOM 730 O O . LYS A 1 90 ? -0.730 -11.219 24.121 1.00 48.22 90 LYS A O 1
ATOM 735 N N . SER A 1 91 ? -1.432 -10.471 26.134 1.00 42.91 91 SER A N 1
ATOM 736 C CA . SER A 1 91 ? -0.125 -10.076 26.684 1.00 42.91 91 SER A CA 1
ATOM 737 C C . SER A 1 91 ? 0.360 -11.110 27.686 1.00 42.91 91 SER A C 1
ATOM 739 O O . SER A 1 91 ? 1.596 -11.156 27.858 1.00 42.91 91 SER A O 1
#

Secondary structure (DSSP, 8-state):
------HHHHHHHHHHHHHHHHHHHHHHHHHHHHHHHHHHT--GGGHHHHHHHHHHHHHHHHHHHHHHHHHHHHHH-S-HHHHHHHHHTT-

Radius of gyration: 19.06 Å; chains: 1; bounding box: 48×18×53 Å